Protein AF-A0A6N7W9N2-F1 (afdb_monomer_lite)

Sequence (145 aa):
MGAKKTETTAESTEGLVWDSRNTATDLNELFDTWDEAKEEAALAEAAVAVDVPCIIIEKRVVAGRFPDGTIIKAPLAFSVQDLDEVTATHDNEVDQLKALLIAMGDEDSAAALEKQNLASVVIFASKFFNLFQKMAQVALGKYIS

pLDDT: mean 80.75, std 18.12, range [35.38, 95.88]

Secondary structure (DSSP, 8-state):
-------------------TT-----HHHHHHT--HHHHHHHHHHHHHHH---EEEETTTEEEEE-TTS-EEEEES---HHHHHHHHHH-SSHHHHHHHHHHHTT-HHHHHHHHTS-HHHHHHHHHHHHHHHHHHHHHHTT----

Structure (mmCIF, N/CA/C/O backbone):
data_AF-A0A6N7W9N2-F1
#
_entry.id   AF-A0A6N7W9N2-F1
#
loop_
_atom_site.group_PDB
_atom_site.id
_atom_site.type_symbol
_atom_site.label_atom_id
_atom_site.label_alt_id
_atom_site.label_comp_id
_atom_site.label_asym_id
_atom_site.label_entity_id
_atom_site.label_seq_id
_atom_site.pdbx_PDB_ins_code
_atom_site.Cartn_x
_atom_site.Cartn_y
_atom_site.Cartn_z
_atom_site.occupancy
_atom_site.B_iso_or_equiv
_atom_site.auth_seq_id
_atom_site.auth_comp_id
_atom_site.auth_asym_id
_atom_site.auth_atom_id
_atom_site.pdbx_PDB_model_num
ATOM 1 N N . MET A 1 1 ? 40.150 -38.032 18.977 1.00 37.84 1 MET A N 1
ATOM 2 C CA . MET A 1 1 ? 38.870 -37.909 19.711 1.00 37.84 1 MET A CA 1
ATOM 3 C C . MET A 1 1 ? 38.871 -36.524 20.333 1.00 37.84 1 MET A C 1
ATOM 5 O O . MET A 1 1 ? 39.719 -36.274 21.165 1.00 37.84 1 MET A O 1
ATOM 9 N N . GLY A 1 2 ? 38.126 -35.524 19.886 1.00 38.22 2 GLY A N 1
ATOM 10 C CA . GLY A 1 2 ? 36.824 -35.546 19.238 1.00 38.22 2 GLY A CA 1
ATOM 11 C C . GLY A 1 2 ? 35.884 -34.727 20.117 1.00 38.22 2 GLY A C 1
ATOM 12 O O . GLY A 1 2 ? 35.287 -35.288 21.021 1.00 38.22 2 GLY A O 1
ATOM 13 N N . ALA A 1 3 ? 35.811 -33.418 19.876 1.00 37.97 3 ALA A N 1
ATOM 14 C CA . ALA A 1 3 ? 34.706 -32.559 20.298 1.00 37.97 3 ALA A CA 1
ATOM 15 C C . ALA A 1 3 ? 34.769 -31.253 19.489 1.00 37.97 3 ALA A C 1
ATOM 17 O O . ALA A 1 3 ? 35.354 -30.260 19.912 1.00 37.97 3 ALA A O 1
ATOM 18 N N . LYS A 1 4 ? 34.186 -31.286 18.282 1.00 36.47 4 LYS A N 1
ATOM 19 C CA . LYS A 1 4 ? 33.707 -30.083 17.592 1.00 36.47 4 LYS A CA 1
ATOM 20 C C . LYS A 1 4 ? 32.615 -29.484 18.477 1.00 36.47 4 LYS A C 1
ATOM 22 O O . LYS A 1 4 ? 31.584 -30.128 18.657 1.00 36.47 4 LYS A 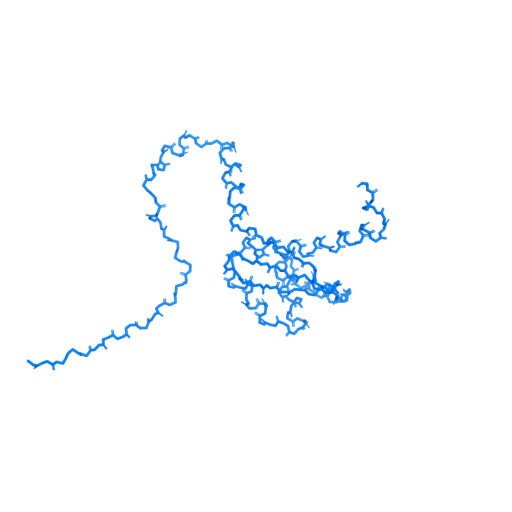O 1
ATOM 27 N N . LYS A 1 5 ? 32.829 -28.288 19.024 1.00 43.69 5 LYS A N 1
ATOM 28 C CA . LYS A 1 5 ? 31.730 -27.485 19.559 1.00 43.69 5 LYS A CA 1
ATOM 29 C C . LYS A 1 5 ? 31.248 -26.594 18.423 1.00 43.69 5 LYS A C 1
ATOM 31 O O . LYS A 1 5 ? 32.008 -25.817 17.861 1.00 43.69 5 LYS A O 1
ATOM 36 N N . THR A 1 6 ? 30.017 -26.857 18.032 1.00 38.25 6 THR A N 1
ATOM 37 C CA . THR A 1 6 ? 29.241 -26.217 16.980 1.00 38.25 6 THR A CA 1
ATOM 38 C C . THR A 1 6 ? 29.057 -24.735 17.286 1.00 38.25 6 THR A C 1
ATOM 40 O O . THR A 1 6 ? 28.413 -24.386 18.276 1.00 38.25 6 THR A O 1
ATOM 43 N N . GLU A 1 7 ? 29.614 -23.875 16.439 1.00 35.44 7 GLU A N 1
ATOM 44 C CA . GLU A 1 7 ? 29.177 -22.488 16.314 1.00 35.44 7 GLU A CA 1
ATOM 45 C C . GLU A 1 7 ? 27.886 -22.502 15.491 1.00 35.44 7 GLU A C 1
ATOM 47 O O . GLU A 1 7 ? 27.895 -22.674 14.274 1.00 35.44 7 GLU A O 1
ATOM 52 N N . THR A 1 8 ? 26.756 -22.424 16.189 1.00 35.69 8 THR A N 1
ATOM 53 C CA . THR A 1 8 ? 25.474 -22.058 15.594 1.00 35.69 8 THR A CA 1
ATOM 54 C C . THR A 1 8 ? 25.493 -20.544 15.445 1.00 35.69 8 THR A C 1
ATOM 56 O O . THR A 1 8 ? 25.177 -19.818 16.387 1.00 35.69 8 THR A O 1
ATOM 59 N N . THR A 1 9 ? 25.928 -20.061 14.285 1.00 35.38 9 THR A N 1
ATOM 60 C CA . THR A 1 9 ? 25.694 -18.675 13.883 1.00 35.38 9 THR A CA 1
ATOM 61 C C . THR A 1 9 ? 24.206 -18.552 13.586 1.00 35.38 9 THR A C 1
ATOM 63 O O . THR A 1 9 ? 23.705 -19.151 12.638 1.00 35.38 9 THR A O 1
ATOM 66 N N . ALA A 1 10 ? 23.500 -17.850 14.470 1.00 37.75 10 ALA A N 1
ATOM 67 C CA . ALA A 1 10 ? 22.111 -17.476 14.285 1.00 37.75 10 ALA A CA 1
ATOM 68 C C . ALA A 1 10 ? 21.956 -16.712 12.964 1.00 37.75 10 ALA A C 1
ATOM 70 O O . ALA A 1 10 ? 22.755 -15.819 12.676 1.00 37.75 10 ALA A O 1
ATOM 71 N N . GLU A 1 11 ? 20.942 -17.108 12.193 1.00 39.94 11 GLU A N 1
ATOM 72 C CA . GLU A 1 11 ? 20.452 -16.448 10.986 1.00 39.94 11 GLU A CA 1
ATOM 73 C C . GLU A 1 11 ? 20.464 -14.930 11.161 1.00 39.94 11 GLU A C 1
ATOM 75 O O . GLU A 1 11 ? 19.695 -14.340 11.921 1.00 39.94 11 GLU A O 1
ATOM 80 N N . SER A 1 12 ? 21.406 -14.309 10.461 1.00 41.31 12 SER A N 1
ATOM 81 C CA . SER A 1 12 ? 21.435 -12.885 10.199 1.00 41.31 12 SER A CA 1
ATOM 82 C C . SER A 1 12 ? 20.190 -12.518 9.408 1.00 41.31 12 SER A C 1
ATOM 84 O O . SER A 1 12 ? 19.991 -13.006 8.300 1.00 41.31 12 SER A O 1
ATOM 86 N N . THR A 1 13 ? 19.386 -11.645 10.003 1.00 42.41 13 THR A N 1
ATOM 87 C CA . THR A 1 13 ? 18.299 -10.883 9.401 1.00 42.41 13 THR A CA 1
ATOM 88 C C . THR A 1 13 ? 18.682 -10.457 7.983 1.00 42.41 13 THR A C 1
ATOM 90 O O . THR A 1 13 ? 19.522 -9.571 7.807 1.00 42.41 13 THR A O 1
ATOM 93 N N . GLU A 1 14 ? 18.095 -11.096 6.971 1.00 43.53 14 GLU A N 1
ATOM 94 C CA . GLU A 1 14 ? 18.211 -10.672 5.576 1.00 43.53 14 GLU A CA 1
ATOM 95 C C . GLU A 1 14 ? 17.413 -9.374 5.409 1.00 43.53 14 GLU A C 1
ATOM 97 O O . GLU A 1 14 ? 16.265 -9.347 4.974 1.00 43.53 14 GLU A O 1
ATOM 102 N N . GLY A 1 15 ? 18.026 -8.264 5.826 1.00 42.34 15 GLY A N 1
ATOM 103 C CA . GLY A 1 15 ? 17.695 -6.960 5.273 1.00 42.34 15 GLY A CA 1
ATOM 104 C C . GLY A 1 15 ? 17.928 -7.001 3.766 1.00 42.34 15 GLY A C 1
ATOM 105 O O . GLY A 1 15 ? 18.779 -7.752 3.305 1.00 42.34 15 GLY A O 1
ATOM 106 N N . LEU A 1 16 ? 17.155 -6.214 3.021 1.00 41.59 16 LEU A N 1
ATOM 107 C CA . LEU A 1 16 ? 17.189 -6.074 1.562 1.00 41.59 16 LEU A CA 1
ATOM 108 C C . LEU A 1 16 ? 18.637 -6.070 1.022 1.00 41.59 16 LEU A C 1
ATOM 110 O O . LEU A 1 16 ? 19.297 -5.032 0.967 1.00 41.59 16 LEU A O 1
ATOM 114 N N . VAL A 1 17 ? 19.158 -7.246 0.654 1.00 47.56 17 VAL A N 1
ATOM 115 C CA . VAL A 1 17 ? 20.463 -7.370 0.008 1.00 47.56 17 VAL A CA 1
ATOM 116 C C . VAL A 1 17 ? 20.220 -7.063 -1.455 1.00 47.56 17 VAL A C 1
ATOM 118 O O . VAL A 1 17 ? 19.702 -7.889 -2.203 1.00 47.56 17 VAL A O 1
ATOM 121 N N . TRP A 1 18 ? 20.580 -5.853 -1.871 1.00 49.31 18 TRP A N 1
ATOM 122 C CA . TRP A 1 18 ? 20.813 -5.598 -3.283 1.00 49.31 18 TRP A CA 1
ATOM 123 C C . TRP A 1 18 ? 21.995 -6.473 -3.721 1.00 49.31 18 TRP A C 1
ATOM 125 O O . TRP A 1 18 ? 23.152 -6.160 -3.432 1.00 49.31 18 TRP A O 1
ATOM 135 N N . ASP A 1 19 ? 21.715 -7.611 -4.358 1.00 55.19 19 ASP A N 1
ATOM 136 C CA . ASP A 1 19 ? 22.759 -8.418 -4.983 1.00 55.19 19 ASP A CA 1
ATOM 137 C C . ASP A 1 19 ? 23.140 -7.770 -6.319 1.00 55.19 19 ASP A C 1
ATOM 139 O O . ASP A 1 19 ? 22.436 -7.876 -7.321 1.00 55.19 19 ASP A O 1
ATOM 143 N N . SER A 1 20 ? 24.284 -7.082 -6.332 1.00 55.84 20 SER A N 1
ATOM 144 C CA . SER A 1 20 ? 24.875 -6.437 -7.518 1.00 55.84 20 SER A CA 1
ATOM 145 C C . SER A 1 20 ? 25.178 -7.398 -8.667 1.00 55.84 20 SER A C 1
ATOM 147 O O . SER A 1 20 ? 25.674 -6.961 -9.704 1.00 55.84 20 SER A O 1
ATOM 149 N N . ARG A 1 21 ? 25.075 -8.712 -8.439 1.00 53.06 21 ARG A N 1
ATOM 150 C CA . ARG A 1 21 ? 25.845 -9.723 -9.167 1.00 53.06 21 ARG A CA 1
ATOM 151 C C . ARG A 1 21 ? 24.977 -10.682 -9.964 1.00 53.06 21 ARG A C 1
ATOM 153 O O . ARG A 1 21 ? 25.506 -11.668 -10.474 1.00 53.06 21 ARG A O 1
ATOM 160 N N . ASN A 1 22 ? 23.699 -10.374 -10.172 1.00 50.88 22 ASN A N 1
ATOM 161 C CA . ASN A 1 22 ? 22.879 -11.133 -11.105 1.00 50.88 22 ASN A CA 1
ATOM 162 C C . ASN A 1 22 ? 22.707 -10.409 -12.449 1.00 50.88 22 ASN A C 1
ATOM 164 O O . ASN A 1 22 ? 21.793 -9.613 -12.642 1.00 50.88 22 ASN A O 1
ATOM 168 N N . THR A 1 23 ? 23.611 -10.685 -13.390 1.00 51.25 23 THR A N 1
ATOM 169 C CA . THR A 1 23 ? 23.340 -11.421 -14.644 1.00 51.25 23 THR A CA 1
ATOM 170 C C . THR A 1 23 ? 24.563 -11.320 -15.563 1.00 51.25 23 THR A C 1
ATOM 172 O O . THR A 1 23 ? 25.292 -10.333 -15.547 1.00 51.25 23 THR A O 1
ATOM 175 N N . ALA A 1 24 ? 24.813 -12.357 -16.366 1.00 54.91 24 ALA A N 1
ATOM 176 C CA . ALA A 1 24 ? 25.852 -12.402 -17.399 1.00 54.91 24 ALA A CA 1
ATOM 177 C C . ALA A 1 24 ? 25.502 -11.508 -18.612 1.00 54.91 24 ALA A C 1
ATOM 179 O O . ALA A 1 24 ? 25.537 -11.956 -19.756 1.00 54.91 24 ALA A O 1
ATOM 180 N N . THR A 1 25 ? 25.102 -10.269 -18.341 1.00 64.88 25 THR A N 1
ATOM 181 C CA . THR A 1 25 ? 24.608 -9.299 -19.314 1.00 64.88 25 THR A CA 1
ATOM 182 C C . THR A 1 25 ? 25.649 -8.198 -19.455 1.00 64.88 25 THR A C 1
ATOM 184 O O . THR A 1 25 ? 26.061 -7.615 -18.450 1.00 64.88 25 THR A O 1
ATOM 187 N N . ASP A 1 26 ? 26.102 -7.917 -20.678 1.00 77.94 26 ASP A N 1
ATOM 188 C CA . ASP A 1 26 ? 27.000 -6.786 -20.912 1.00 77.94 26 ASP A CA 1
ATOM 189 C C . ASP A 1 26 ? 26.218 -5.479 -20.744 1.00 77.94 26 ASP A C 1
ATOM 191 O O . ASP A 1 26 ? 25.442 -5.064 -21.605 1.00 77.94 26 ASP A O 1
ATOM 195 N N . LEU A 1 27 ? 26.400 -4.845 -19.587 1.00 79.50 27 LEU A N 1
ATOM 196 C CA . LEU A 1 27 ? 25.721 -3.600 -19.254 1.00 79.50 27 LEU A CA 1
ATOM 197 C C . LEU A 1 27 ? 26.113 -2.465 -20.208 1.00 79.50 27 LEU A C 1
ATOM 199 O O . LEU A 1 27 ? 25.289 -1.587 -20.438 1.00 79.50 27 LEU A O 1
ATOM 203 N N . ASN A 1 28 ? 27.322 -2.477 -20.788 1.00 82.00 28 ASN A N 1
ATOM 204 C CA . ASN A 1 28 ? 27.744 -1.415 -21.706 1.00 82.00 28 ASN A CA 1
ATOM 205 C C . ASN A 1 28 ? 26.933 -1.462 -23.005 1.00 82.00 28 ASN A C 1
ATOM 207 O O . ASN A 1 28 ? 26.428 -0.433 -23.440 1.00 82.00 28 ASN A O 1
ATOM 211 N N . GLU A 1 29 ? 26.718 -2.655 -23.569 1.00 81.12 29 GLU A N 1
ATOM 212 C CA . GLU A 1 29 ? 25.878 -2.828 -24.762 1.00 81.12 29 GLU A CA 1
ATOM 213 C C . GLU A 1 29 ? 24.409 -2.445 -24.491 1.00 81.12 29 GLU A C 1
ATOM 215 O O . GLU A 1 29 ? 23.731 -1.867 -25.346 1.00 81.12 29 GLU A O 1
ATOM 220 N N . LEU A 1 30 ? 23.908 -2.713 -23.279 1.00 81.44 30 LEU A N 1
ATOM 221 C CA . LEU A 1 30 ? 22.575 -2.265 -22.876 1.00 81.44 30 LEU A CA 1
ATOM 222 C C . LEU A 1 30 ? 22.475 -0.740 -22.780 1.00 81.44 30 LEU A C 1
ATOM 224 O O . LEU A 1 30 ? 21.496 -0.195 -23.279 1.00 81.44 30 LEU A O 1
ATOM 228 N N . PHE A 1 31 ? 23.464 -0.056 -22.195 1.00 85.88 31 PHE A N 1
ATOM 229 C CA . PHE A 1 31 ? 23.488 1.412 -22.142 1.00 85.88 31 PHE A CA 1
ATOM 230 C C . PHE A 1 31 ? 23.609 2.038 -23.537 1.00 85.88 31 PHE A C 1
ATOM 232 O O . PHE A 1 31 ? 22.902 3.001 -23.827 1.00 85.88 31 PHE A O 1
ATOM 239 N N . ASP A 1 32 ? 24.444 1.474 -24.415 1.00 89.00 32 ASP A N 1
ATOM 240 C CA . ASP A 1 32 ? 24.658 1.982 -25.778 1.00 89.00 32 ASP A CA 1
ATOM 241 C C . ASP A 1 32 ? 23.423 1.821 -26.677 1.00 89.00 32 ASP A C 1
ATOM 243 O O . ASP A 1 32 ? 23.247 2.563 -27.646 1.00 89.00 32 ASP A O 1
ATOM 247 N N . THR A 1 33 ? 22.559 0.850 -26.369 1.00 88.50 33 THR A N 1
ATOM 248 C CA . THR A 1 33 ? 21.328 0.592 -27.123 1.00 88.50 33 THR A CA 1
ATOM 249 C C . THR A 1 33 ? 20.058 1.020 -26.383 1.00 88.50 33 THR A C 1
ATOM 251 O O . THR A 1 33 ? 18.968 0.764 -26.898 1.00 88.50 33 THR A O 1
ATOM 254 N N . TRP A 1 34 ? 20.161 1.636 -25.200 1.00 90.88 34 TRP A N 1
ATOM 255 C CA . TRP A 1 34 ? 19.007 2.078 -24.411 1.00 90.88 34 TRP A CA 1
ATOM 256 C C . TRP A 1 34 ? 18.278 3.229 -25.107 1.00 90.88 34 TRP A C 1
ATOM 258 O O . TRP A 1 34 ? 18.890 4.213 -25.519 1.00 90.88 34 TRP A O 1
ATOM 268 N N . ASP A 1 35 ? 16.961 3.108 -25.227 1.00 90.81 35 ASP A N 1
ATOM 269 C CA . ASP A 1 35 ? 16.087 4.126 -25.798 1.00 90.81 35 ASP A CA 1
ATOM 270 C C . ASP A 1 35 ? 14.772 4.208 -25.010 1.00 90.81 35 ASP A C 1
ATOM 272 O O . ASP A 1 35 ? 14.494 3.387 -24.134 1.00 90.81 35 ASP A O 1
ATOM 276 N N . GLU A 1 36 ? 13.964 5.220 -25.325 1.00 91.12 36 GLU A N 1
ATOM 277 C CA . GLU A 1 36 ? 12.688 5.487 -24.651 1.00 91.12 36 GLU A CA 1
ATOM 278 C C . GLU A 1 36 ? 11.718 4.296 -24.748 1.00 91.12 36 GLU A C 1
ATOM 280 O O . GLU A 1 36 ? 11.043 3.967 -23.778 1.00 91.12 36 GLU A O 1
ATOM 285 N N . ALA A 1 37 ? 11.704 3.573 -25.873 1.00 89.81 37 ALA A N 1
ATOM 286 C CA . ALA A 1 37 ? 10.826 2.418 -26.053 1.00 89.81 37 ALA A CA 1
ATOM 287 C C . ALA A 1 37 ? 11.225 1.232 -25.156 1.00 89.81 37 ALA A C 1
ATOM 289 O O . ALA A 1 37 ? 10.362 0.538 -24.613 1.00 89.81 37 ALA A O 1
ATOM 290 N N . LYS A 1 38 ? 12.530 0.991 -24.983 1.00 88.62 38 LYS A N 1
ATOM 291 C CA . LYS A 1 38 ? 13.048 -0.026 -24.055 1.00 88.62 38 LYS A CA 1
ATOM 292 C C . LYS A 1 38 ? 12.820 0.365 -22.602 1.00 88.62 38 LYS A C 1
ATOM 294 O O . LYS A 1 38 ? 12.503 -0.508 -21.796 1.00 88.62 38 LYS A O 1
ATOM 299 N N . GLU A 1 39 ? 12.939 1.649 -22.281 1.00 87.69 39 GLU A N 1
ATOM 300 C CA . GLU A 1 39 ? 12.624 2.165 -20.951 1.00 87.69 39 GLU A CA 1
ATOM 301 C C . GLU A 1 39 ? 11.151 1.951 -20.599 1.00 87.69 39 GLU A C 1
ATOM 303 O O . GLU A 1 39 ? 10.849 1.368 -19.558 1.00 87.69 39 GLU A O 1
ATOM 308 N N . GLU A 1 40 ? 10.233 2.327 -21.490 1.00 90.12 40 GLU A N 1
ATOM 309 C CA . GLU A 1 40 ? 8.797 2.100 -21.303 1.00 90.12 40 GLU A CA 1
ATOM 310 C C . GLU A 1 40 ? 8.460 0.611 -21.142 1.00 90.12 40 GLU A C 1
ATOM 312 O O . GLU A 1 40 ? 7.681 0.242 -20.259 1.00 90.12 40 GLU A O 1
ATOM 317 N N . ALA A 1 41 ? 9.068 -0.262 -21.953 1.00 86.06 41 ALA A N 1
ATOM 318 C CA . ALA A 1 41 ? 8.871 -1.707 -21.851 1.00 86.06 41 ALA A CA 1
ATOM 319 C C . ALA A 1 41 ? 9.377 -2.264 -20.510 1.00 86.06 41 ALA A C 1
ATOM 321 O O . ALA A 1 41 ? 8.659 -3.007 -19.839 1.00 86.06 41 ALA A O 1
ATOM 322 N N . ALA A 1 42 ? 10.576 -1.860 -20.080 1.00 86.56 42 ALA A N 1
ATOM 323 C CA . ALA A 1 42 ? 11.141 -2.269 -18.798 1.00 86.56 42 ALA A CA 1
ATOM 324 C C . ALA A 1 42 ? 10.305 -1.759 -17.612 1.00 86.56 42 ALA A C 1
ATOM 326 O O . ALA A 1 42 ? 10.097 -2.492 -16.645 1.00 86.56 42 ALA A O 1
ATOM 327 N N . LEU A 1 43 ? 9.773 -0.535 -17.693 1.00 86.50 43 LEU A N 1
ATOM 328 C CA . LEU A 1 43 ? 8.851 0.012 -16.695 1.00 86.50 43 LEU A CA 1
ATOM 329 C C . LEU A 1 43 ? 7.538 -0.775 -16.642 1.00 86.50 43 LEU A C 1
ATOM 331 O O . LEU A 1 43 ? 7.045 -1.051 -15.549 1.00 86.50 43 LEU A O 1
ATOM 335 N N . ALA A 1 44 ? 6.983 -1.168 -17.790 1.00 85.94 44 ALA A N 1
ATOM 336 C CA . ALA A 1 44 ? 5.775 -1.988 -17.842 1.00 85.94 44 ALA A CA 1
ATOM 337 C C . ALA A 1 44 ? 5.999 -3.373 -17.211 1.00 85.94 44 ALA A C 1
ATOM 339 O O . ALA A 1 44 ? 5.169 -3.832 -16.424 1.00 85.94 44 ALA A O 1
ATOM 340 N N . GLU A 1 45 ? 7.131 -4.019 -17.495 1.00 84.75 45 GLU A N 1
ATOM 341 C CA . GLU A 1 45 ? 7.502 -5.294 -16.870 1.00 84.75 45 GLU A CA 1
ATOM 342 C C . GLU A 1 45 ? 7.722 -5.148 -15.358 1.00 84.75 45 GLU A C 1
ATOM 344 O O . GLU A 1 45 ? 7.187 -5.933 -14.568 1.00 84.75 45 GLU A O 1
ATOM 349 N N . ALA A 1 46 ? 8.443 -4.106 -14.936 1.00 82.75 46 ALA A N 1
ATOM 350 C CA . ALA A 1 46 ? 8.655 -3.805 -13.526 1.00 82.75 46 ALA A CA 1
ATOM 351 C C . ALA A 1 46 ? 7.329 -3.530 -12.798 1.00 82.75 46 ALA A C 1
ATOM 353 O O . ALA A 1 46 ? 7.138 -4.010 -11.682 1.00 82.75 46 ALA A O 1
ATOM 354 N N . ALA A 1 47 ? 6.388 -2.826 -13.437 1.00 83.88 47 ALA A N 1
ATOM 355 C CA . ALA A 1 47 ? 5.066 -2.543 -12.884 1.00 83.88 47 ALA A CA 1
ATOM 356 C C . ALA A 1 47 ? 4.257 -3.822 -12.623 1.00 83.88 47 ALA A C 1
ATOM 358 O O . ALA A 1 47 ? 3.596 -3.924 -11.591 1.00 83.88 47 ALA A O 1
ATOM 359 N N . VAL A 1 48 ? 4.342 -4.823 -13.508 1.00 84.38 48 VAL A N 1
ATOM 360 C CA . VAL A 1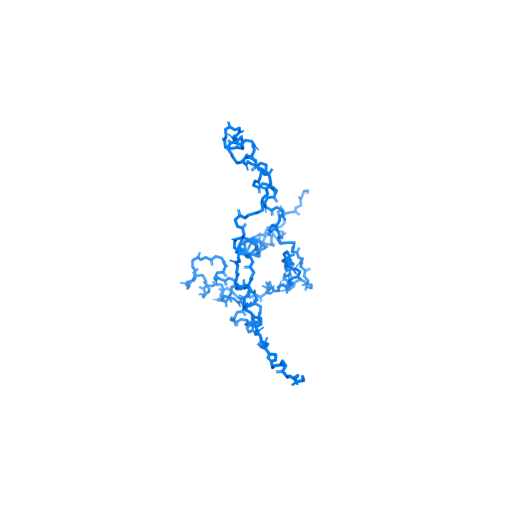 48 ? 3.697 -6.132 -13.299 1.00 84.38 48 VAL A CA 1
ATOM 361 C C . VAL A 1 48 ? 4.271 -6.840 -12.070 1.00 84.38 48 VAL A C 1
ATOM 363 O O . VAL A 1 48 ? 3.517 -7.442 -11.307 1.00 84.38 48 VAL A O 1
ATOM 366 N N . ALA A 1 49 ? 5.584 -6.745 -11.846 1.00 82.81 49 ALA A N 1
ATOM 367 C CA . ALA A 1 49 ? 6.248 -7.393 -10.714 1.00 82.81 49 ALA A CA 1
ATOM 368 C C . ALA A 1 49 ? 5.853 -6.800 -9.350 1.00 82.81 49 ALA A C 1
ATOM 370 O O . ALA A 1 49 ? 5.931 -7.494 -8.335 1.00 82.81 49 ALA A O 1
ATOM 371 N N . VAL A 1 50 ? 5.423 -5.536 -9.318 1.00 88.62 50 VAL A N 1
ATOM 372 C CA . VAL A 1 50 ? 5.024 -4.837 -8.085 1.00 88.62 50 VAL A CA 1
ATOM 373 C C . VAL A 1 50 ? 3.512 -4.660 -7.943 1.00 88.62 50 VAL A C 1
ATOM 375 O O . VAL A 1 50 ? 3.069 -4.100 -6.936 1.00 88.62 50 VAL A O 1
ATOM 378 N N . ASP A 1 51 ? 2.714 -5.126 -8.908 1.00 91.94 51 ASP A N 1
ATOM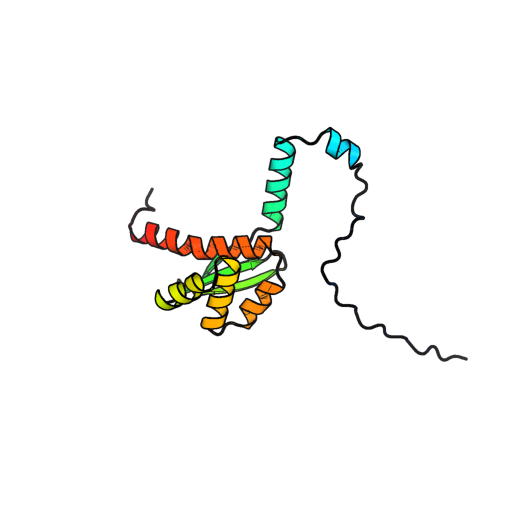 379 C CA . ASP A 1 51 ? 1.265 -4.942 -8.886 1.00 91.94 51 ASP A CA 1
ATOM 380 C C . ASP A 1 51 ? 0.604 -5.652 -7.694 1.00 91.94 51 ASP A C 1
ATOM 382 O O . ASP A 1 51 ? 0.977 -6.753 -7.286 1.00 91.94 51 ASP A O 1
ATOM 386 N N . VAL A 1 52 ? -0.435 -5.015 -7.156 1.00 94.06 52 VAL A N 1
ATOM 387 C CA . VAL A 1 52 ? -1.227 -5.534 -6.037 1.00 94.06 52 VAL A CA 1
ATOM 388 C C . VAL A 1 52 ? -2.666 -5.745 -6.505 1.00 94.06 52 VAL A C 1
ATOM 390 O O . VAL A 1 52 ? -3.435 -4.777 -6.566 1.00 94.06 52 VAL A O 1
ATOM 393 N N . PRO A 1 53 ? -3.074 -6.970 -6.885 1.00 93.69 53 PRO A N 1
ATOM 394 C CA . PRO A 1 53 ? -4.467 -7.257 -7.203 1.00 93.69 53 PRO A CA 1
ATOM 395 C C . PRO A 1 53 ? -5.358 -7.052 -5.971 1.00 93.69 53 PRO A C 1
ATOM 397 O O . PRO A 1 53 ? -5.084 -7.585 -4.894 1.00 93.69 53 PRO A O 1
ATOM 400 N N . CYS A 1 54 ? -6.450 -6.303 -6.157 1.00 93.75 54 CYS A N 1
ATOM 401 C CA . CYS A 1 54 ? -7.397 -5.960 -5.097 1.00 93.75 54 CYS A CA 1
ATOM 402 C C . CYS A 1 54 ? -8.779 -6.567 -5.350 1.00 93.75 54 CYS A C 1
ATOM 404 O O . CYS A 1 54 ? -9.273 -6.562 -6.479 1.00 93.75 54 CYS A O 1
ATOM 406 N N . ILE A 1 55 ? -9.437 -7.012 -4.281 1.00 93.50 55 ILE A N 1
ATOM 407 C CA . ILE A 1 55 ? -10.832 -7.469 -4.288 1.00 93.50 55 ILE A CA 1
ATOM 408 C C . ILE A 1 55 ? -11.651 -6.721 -3.236 1.00 93.50 55 ILE A C 1
ATOM 410 O O . ILE A 1 55 ? -11.115 -6.303 -2.213 1.00 93.50 55 ILE A O 1
ATOM 414 N N . ILE A 1 56 ? -12.957 -6.581 -3.472 1.00 91.19 56 ILE A N 1
ATOM 415 C CA . ILE A 1 56 ? -13.904 -6.024 -2.498 1.00 91.19 56 ILE A CA 1
ATOM 416 C C . ILE A 1 56 ? -14.694 -7.174 -1.874 1.00 91.19 56 ILE A C 1
ATOM 418 O O . ILE A 1 56 ? -15.345 -7.945 -2.578 1.00 91.19 56 ILE A O 1
ATOM 422 N N . ILE A 1 57 ? -14.657 -7.269 -0.548 1.00 91.19 57 ILE A N 1
ATOM 423 C CA . ILE A 1 57 ? -15.287 -8.322 0.248 1.00 91.19 57 ILE A CA 1
ATOM 424 C C . ILE A 1 57 ? -16.462 -7.718 1.021 1.00 91.19 57 ILE A C 1
ATOM 426 O O . ILE A 1 57 ? -16.335 -6.672 1.662 1.00 91.19 57 ILE A O 1
ATOM 430 N N . GLU A 1 58 ? -17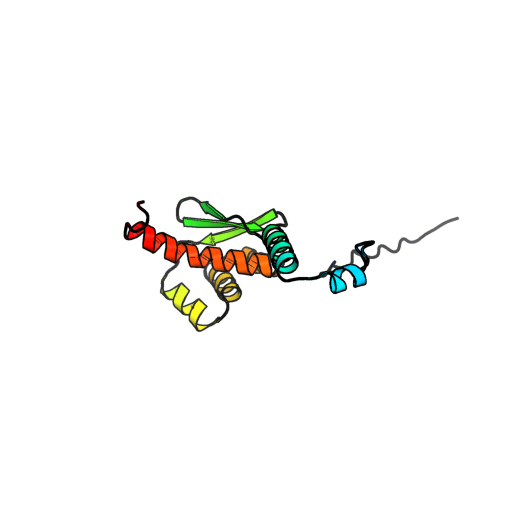.626 -8.368 0.926 1.00 86.31 58 GLU A N 1
ATOM 431 C CA . GLU A 1 58 ? -18.844 -8.046 1.693 1.00 86.31 58 GLU A CA 1
ATOM 432 C C . GLU A 1 58 ? -19.276 -6.567 1.651 1.00 86.31 58 GLU A C 1
ATOM 434 O O . GLU A 1 58 ? -19.975 -6.088 2.541 1.00 86.31 58 GLU A O 1
ATOM 439 N N . LYS A 1 59 ? -18.886 -5.832 0.598 1.00 84.00 59 LYS A N 1
ATOM 440 C CA . LYS A 1 59 ? -19.132 -4.384 0.430 1.00 84.00 59 LYS A CA 1
ATOM 441 C C . LYS A 1 59 ? -18.520 -3.507 1.536 1.00 84.00 59 LYS A C 1
ATOM 443 O O . LYS A 1 59 ? -18.912 -2.353 1.674 1.00 84.00 59 LYS A O 1
ATOM 448 N N . ARG A 1 60 ? -17.606 -4.049 2.343 1.00 85.56 60 ARG A N 1
ATOM 449 C CA . ARG A 1 60 ? -17.087 -3.390 3.554 1.00 85.56 60 ARG A CA 1
ATOM 450 C C . ARG A 1 60 ? -15.574 -3.328 3.616 1.00 85.56 60 ARG A C 1
ATOM 452 O O . ARG A 1 60 ? -15.052 -2.494 4.343 1.00 85.56 60 ARG A O 1
ATOM 459 N N . VAL A 1 61 ? -14.878 -4.197 2.892 1.00 89.56 61 VAL A N 1
ATOM 460 C CA . VAL A 1 61 ? -13.426 -4.345 2.997 1.00 89.56 61 VAL A CA 1
ATOM 461 C C . VAL A 1 61 ? -12.833 -4.446 1.603 1.00 89.56 61 VAL A C 1
ATOM 463 O O . VAL A 1 61 ? -13.369 -5.164 0.759 1.00 89.56 61 VAL A O 1
ATOM 466 N N . VAL A 1 62 ? -11.718 -3.762 1.366 1.00 92.50 62 VAL A N 1
ATOM 467 C CA . VAL A 1 62 ? -10.816 -4.101 0.266 1.00 92.50 62 VAL A CA 1
ATOM 468 C C . VAL A 1 62 ? -9.723 -5.023 0.798 1.00 92.50 62 VAL A C 1
ATOM 470 O O . VAL A 1 62 ? -9.228 -4.823 1.903 1.00 92.50 62 VAL A O 1
ATOM 473 N N . ALA A 1 63 ? -9.342 -6.033 0.027 1.00 94.62 63 ALA A N 1
ATOM 474 C CA . ALA A 1 63 ? -8.163 -6.843 0.301 1.00 94.62 63 ALA A CA 1
ATOM 475 C C . ALA A 1 63 ? -7.204 -6.759 -0.886 1.00 94.62 63 ALA A C 1
ATOM 477 O O . ALA A 1 63 ? -7.626 -6.999 -2.018 1.00 94.62 63 ALA A O 1
ATOM 478 N N . GLY A 1 64 ? -5.943 -6.421 -0.626 1.00 95.81 64 GLY A N 1
ATOM 479 C CA . GLY A 1 64 ? -4.853 -6.440 -1.599 1.00 95.81 64 GLY A CA 1
ATOM 480 C C . GLY A 1 64 ? -3.929 -7.623 -1.341 1.00 95.81 64 GLY A C 1
ATOM 481 O O . GLY A 1 64 ? -3.559 -7.868 -0.193 1.00 95.81 64 GLY A O 1
ATOM 482 N N . ARG A 1 65 ? -3.569 -8.365 -2.393 1.00 95.88 65 ARG A N 1
ATOM 483 C CA . ARG A 1 65 ? -2.562 -9.433 -2.311 1.00 95.88 65 ARG A CA 1
ATOM 484 C C . ARG A 1 65 ? -1.232 -8.925 -2.855 1.00 95.88 65 ARG A C 1
ATOM 486 O O . ARG A 1 65 ? -1.138 -8.650 -4.046 1.00 95.88 65 ARG A O 1
ATOM 493 N N . PHE A 1 66 ? -0.234 -8.830 -1.989 1.00 94.38 66 PHE A N 1
ATOM 494 C CA . PHE A 1 66 ? 1.116 -8.387 -2.317 1.00 94.38 66 PHE A CA 1
ATOM 495 C C . PHE A 1 66 ? 1.903 -9.477 -3.068 1.00 94.38 66 PHE A C 1
ATOM 497 O O . PHE A 1 66 ? 1.510 -10.651 -3.026 1.00 94.38 66 PHE A O 1
ATOM 504 N N . PRO A 1 67 ? 2.999 -9.121 -3.771 1.00 90.94 67 PRO A N 1
ATOM 505 C CA . PRO A 1 67 ? 3.796 -10.079 -4.544 1.00 90.94 67 PRO A CA 1
ATOM 506 C C . PRO A 1 67 ? 4.383 -11.235 -3.719 1.00 90.94 67 PRO A C 1
ATOM 508 O O . PRO A 1 67 ? 4.541 -12.338 -4.235 1.00 90.94 67 PRO A O 1
ATOM 511 N N . ASP A 1 68 ? 4.654 -11.008 -2.432 1.00 89.56 68 ASP A N 1
ATOM 512 C CA . ASP A 1 68 ? 5.126 -12.023 -1.479 1.00 89.56 68 ASP A CA 1
ATOM 513 C C . ASP A 1 68 ? 4.011 -12.981 -0.999 1.00 89.56 68 ASP A C 1
ATOM 515 O O . ASP A 1 68 ? 4.270 -13.940 -0.274 1.00 89.56 68 ASP A O 1
ATOM 519 N N . GLY A 1 69 ? 2.762 -12.737 -1.411 1.00 90.75 69 GLY A N 1
ATOM 520 C CA . GLY A 1 69 ? 1.578 -13.486 -1.003 1.00 90.75 69 GLY A CA 1
ATOM 521 C C . GLY A 1 69 ? 0.876 -12.935 0.239 1.00 90.75 69 GLY A C 1
ATOM 522 O O . GLY A 1 69 ? -0.205 -13.429 0.575 1.00 90.75 69 GLY A O 1
ATOM 523 N N . THR A 1 70 ? 1.422 -11.905 0.890 1.00 93.56 70 THR A N 1
ATOM 524 C CA . THR A 1 70 ? 0.791 -11.247 2.037 1.00 93.56 70 THR A CA 1
ATOM 525 C C . THR A 1 70 ? -0.525 -10.605 1.606 1.00 93.56 70 THR A C 1
ATOM 527 O O . THR A 1 70 ? -0.612 -9.932 0.578 1.00 93.56 70 THR A O 1
ATOM 530 N N . ILE A 1 71 ? -1.585 -10.825 2.385 1.00 94.69 71 ILE A N 1
ATOM 531 C CA . ILE A 1 71 ? -2.898 -10.226 2.135 1.00 94.69 71 ILE A CA 1
ATOM 532 C C . ILE A 1 71 ? -3.161 -9.184 3.207 1.00 94.69 71 ILE A C 1
ATOM 534 O O . ILE A 1 71 ? -3.257 -9.524 4.384 1.00 94.69 71 ILE A O 1
ATOM 538 N N . ILE A 1 72 ? -3.341 -7.938 2.780 1.00 93.81 72 ILE A N 1
ATOM 539 C CA . ILE A 1 72 ? -3.648 -6.815 3.665 1.00 93.81 72 ILE A CA 1
ATOM 540 C C . ILE A 1 72 ? -5.061 -6.337 3.373 1.00 93.81 72 ILE A C 1
ATOM 542 O O . ILE A 1 72 ? -5.481 -6.245 2.215 1.00 93.81 72 ILE A O 1
ATOM 546 N N . LYS A 1 73 ? -5.817 -6.077 4.438 1.00 93.81 73 LYS A N 1
ATOM 547 C CA . LYS A 1 73 ? -7.209 -5.639 4.368 1.00 93.81 73 LYS A CA 1
ATOM 548 C C . LYS A 1 73 ? -7.302 -4.190 4.813 1.00 93.81 73 LYS A C 1
ATOM 550 O O . LYS A 1 73 ? -6.630 -3.797 5.753 1.00 93.81 73 LYS A O 1
ATOM 555 N N . ALA A 1 74 ? -8.155 -3.419 4.151 1.00 92.06 74 ALA A N 1
ATOM 556 C CA . ALA A 1 74 ? -8.481 -2.062 4.564 1.00 92.06 74 ALA A CA 1
ATOM 557 C C . ALA A 1 74 ? -10.003 -1.847 4.541 1.00 92.06 74 ALA A C 1
ATOM 559 O O . ALA A 1 74 ? -10.690 -2.345 3.636 1.00 92.06 74 ALA A O 1
ATOM 560 N N . PRO A 1 75 ? -10.564 -1.141 5.536 1.00 90.50 75 PRO A N 1
ATOM 561 C CA . PRO A 1 75 ? -11.998 -0.906 5.617 1.00 90.50 75 PRO A CA 1
ATOM 562 C C . PRO A 1 75 ? -12.453 0.110 4.563 1.00 90.50 75 PRO A C 1
ATOM 564 O O . PRO A 1 75 ? -11.839 1.152 4.367 1.00 90.50 75 PRO A O 1
ATOM 567 N N . LEU A 1 76 ? -13.579 -0.171 3.907 1.00 87.94 76 LEU A N 1
ATOM 568 C CA . LEU A 1 76 ? -14.289 0.777 3.036 1.00 87.94 76 LEU A CA 1
ATOM 569 C C . LEU A 1 76 ? -15.289 1.648 3.807 1.00 87.94 76 LEU A C 1
ATOM 571 O O . LEU A 1 76 ? -15.857 2.578 3.244 1.00 87.94 76 LEU A O 1
ATOM 575 N N . ALA A 1 77 ? -15.546 1.322 5.073 1.00 83.62 77 ALA A N 1
ATOM 576 C CA . ALA A 1 77 ? -16.444 2.064 5.941 1.00 83.62 77 ALA A CA 1
ATOM 577 C C . ALA A 1 77 ? -15.634 2.724 7.062 1.00 83.62 77 ALA A C 1
ATOM 579 O O . ALA A 1 77 ? -15.367 2.093 8.081 1.00 83.62 77 ALA A O 1
ATOM 580 N N . PHE A 1 78 ? -15.259 3.983 6.850 1.00 83.56 78 PHE A N 1
ATOM 581 C CA . PHE A 1 78 ? -14.702 4.882 7.860 1.00 83.56 78 PHE A CA 1
ATOM 582 C C . PHE A 1 78 ? -15.348 6.265 7.713 1.00 83.56 78 PHE A C 1
ATOM 584 O O . PHE A 1 78 ? -15.991 6.557 6.698 1.00 83.56 78 PHE A O 1
ATOM 591 N N . SER A 1 79 ? -15.278 7.080 8.759 1.00 86.19 79 SER A N 1
ATOM 592 C CA . SER A 1 79 ? -15.949 8.376 8.798 1.00 86.19 79 SER A CA 1
ATOM 593 C C . SER A 1 79 ? -15.137 9.462 8.086 1.00 86.19 79 SER A C 1
ATOM 595 O O . SER A 1 79 ? -13.932 9.342 7.890 1.00 86.19 79 SER A O 1
ATOM 597 N N . VAL A 1 80 ? -15.798 10.564 7.714 1.00 86.38 80 VAL A N 1
ATOM 598 C CA . VAL A 1 80 ? -15.097 11.754 7.192 1.00 86.38 80 VAL A CA 1
ATOM 599 C C . VAL A 1 80 ? -14.137 12.321 8.241 1.00 86.38 80 VAL A C 1
ATOM 601 O O . VAL A 1 80 ? -13.075 12.803 7.883 1.00 86.38 80 VAL A O 1
ATOM 604 N N . GLN A 1 81 ? -14.468 12.192 9.529 1.00 88.12 81 GLN A N 1
ATOM 605 C CA . GLN A 1 81 ? -13.577 12.597 10.611 1.00 88.12 81 GLN A CA 1
ATOM 606 C C . GLN A 1 81 ? -12.269 11.795 10.595 1.00 88.12 81 GLN A C 1
ATOM 608 O O . GLN A 1 81 ? -11.203 12.394 10.695 1.00 88.12 81 GLN A O 1
ATOM 613 N N . ASP A 1 82 ? -12.348 10.474 10.408 1.00 87.38 82 ASP A N 1
ATOM 614 C CA . ASP A 1 82 ? -11.154 9.624 10.317 1.00 87.38 82 ASP A CA 1
ATOM 615 C C . ASP A 1 82 ? -10.301 10.017 9.101 1.00 87.38 82 ASP A C 1
ATOM 617 O O . ASP A 1 82 ? -9.077 10.046 9.187 1.00 87.38 82 ASP A O 1
ATOM 621 N N . LEU A 1 83 ? -10.944 10.370 7.976 1.00 85.44 83 LEU A N 1
ATOM 622 C CA . LEU A 1 83 ? -10.258 10.866 6.779 1.00 85.44 83 LEU A CA 1
ATOM 623 C C . LEU A 1 83 ? -9.538 12.196 7.034 1.00 85.44 83 LEU A C 1
ATOM 625 O O . LEU A 1 83 ? -8.385 12.371 6.637 1.00 85.44 83 LEU A O 1
ATOM 629 N N . ASP A 1 84 ? -10.226 13.143 7.665 1.00 87.38 84 ASP A N 1
ATOM 630 C CA . ASP A 1 84 ? -9.686 14.469 7.956 1.00 87.38 84 ASP A CA 1
ATOM 631 C C . ASP A 1 84 ? -8.488 14.362 8.911 1.00 87.38 84 ASP A C 1
ATOM 633 O O . ASP A 1 84 ? -7.485 15.044 8.722 1.00 87.38 84 ASP A O 1
ATOM 637 N N . GLU A 1 85 ? -8.542 13.460 9.893 1.00 88.12 85 GLU A N 1
ATOM 638 C CA . GLU A 1 85 ? -7.445 13.226 10.835 1.00 88.12 85 GLU A CA 1
ATOM 639 C C . GLU A 1 85 ? -6.191 12.667 10.145 1.00 88.12 85 GLU A C 1
ATOM 641 O O . GLU A 1 85 ? -5.086 13.191 10.342 1.00 88.12 85 GLU A O 1
ATOM 646 N N . VAL A 1 86 ? -6.347 11.653 9.283 1.00 86.88 86 VAL A N 1
ATOM 647 C CA . VAL A 1 86 ? -5.199 11.071 8.566 1.00 86.88 86 VAL A CA 1
ATOM 648 C C . VAL A 1 86 ? -4.627 12.023 7.517 1.00 86.88 86 VAL A C 1
ATOM 650 O O . VAL A 1 86 ? -3.409 12.093 7.368 1.00 86.88 86 VAL A O 1
ATOM 653 N N . THR A 1 87 ? -5.469 12.796 6.825 1.00 84.75 87 THR A N 1
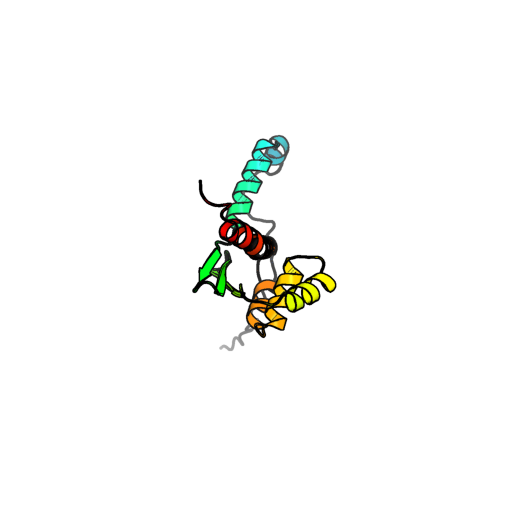ATOM 654 C CA . THR A 1 87 ? -5.018 13.744 5.788 1.00 84.75 87 THR A CA 1
ATOM 655 C C . THR A 1 87 ? -4.438 15.035 6.360 1.00 84.75 87 THR A C 1
ATOM 657 O O . THR A 1 87 ? -3.566 15.632 5.736 1.00 84.75 87 THR A O 1
ATOM 660 N N . ALA A 1 88 ? -4.858 15.458 7.557 1.00 86.19 88 ALA A N 1
ATOM 661 C CA . ALA A 1 88 ? -4.261 16.602 8.245 1.00 86.19 88 ALA A CA 1
ATOM 662 C C . ALA A 1 88 ? -2.856 16.302 8.790 1.00 86.19 88 ALA A C 1
ATOM 664 O O . ALA A 1 88 ? -2.055 17.221 8.963 1.00 86.19 88 ALA A O 1
ATOM 665 N N . THR A 1 89 ? -2.570 15.031 9.082 1.00 81.81 89 THR A N 1
ATOM 666 C CA . THR A 1 89 ? -1.332 14.607 9.753 1.00 81.81 89 THR A CA 1
ATOM 667 C C . THR A 1 89 ? -0.297 14.034 8.780 1.00 81.81 89 THR A C 1
ATOM 669 O O . THR A 1 89 ? 0.898 14.037 9.081 1.00 81.81 89 THR A O 1
ATOM 672 N N . HIS A 1 90 ? -0.728 13.560 7.607 1.00 86.12 90 HIS A N 1
ATOM 673 C CA . HIS A 1 90 ? 0.130 12.865 6.650 1.00 86.12 90 HIS A CA 1
ATOM 674 C C . HIS A 1 90 ? -0.119 13.327 5.210 1.00 86.12 90 HIS A C 1
ATOM 676 O O . HIS A 1 90 ? -1.246 13.279 4.723 1.00 86.12 90 HIS A O 1
ATOM 682 N N . ASP A 1 91 ? 0.951 13.689 4.496 1.00 82.75 91 ASP A N 1
ATOM 683 C CA . ASP A 1 91 ? 0.882 14.128 3.091 1.00 82.75 91 ASP A CA 1
ATOM 684 C C . ASP A 1 91 ? 0.906 12.966 2.078 1.00 82.75 91 ASP A C 1
ATOM 686 O O . ASP A 1 91 ? 0.470 13.113 0.938 1.00 82.75 91 ASP A O 1
ATOM 690 N N . ASN A 1 92 ? 1.432 11.803 2.474 1.00 89.75 92 ASN A N 1
ATOM 691 C CA . ASN A 1 92 ? 1.608 10.632 1.612 1.00 89.75 92 ASN A CA 1
ATOM 692 C C . ASN A 1 92 ? 0.486 9.605 1.831 1.00 89.75 92 ASN A C 1
ATOM 694 O O . ASN A 1 92 ? 0.225 9.212 2.968 1.00 89.75 92 ASN A O 1
ATOM 698 N N . GLU A 1 93 ? -0.098 9.089 0.743 1.00 90.44 93 GLU A N 1
ATOM 699 C CA . GLU A 1 93 ? -1.123 8.033 0.751 1.00 90.44 93 GLU A CA 1
ATOM 700 C C . GLU A 1 93 ? -0.704 6.787 1.554 1.00 90.44 93 GLU A C 1
ATOM 702 O O . GLU A 1 93 ? -1.531 6.163 2.216 1.00 90.44 93 GLU A O 1
ATOM 707 N N . VAL A 1 94 ? 0.580 6.419 1.539 1.00 93.06 94 VAL A N 1
ATOM 708 C CA . VAL A 1 94 ? 1.087 5.274 2.314 1.00 93.06 94 VAL A CA 1
ATOM 709 C C . VAL A 1 94 ? 0.974 5.520 3.817 1.00 93.06 94 VAL A C 1
ATOM 711 O O . VAL A 1 94 ? 0.535 4.642 4.562 1.00 93.06 94 VAL A O 1
ATOM 714 N N . ASP A 1 95 ? 1.360 6.710 4.273 1.00 92.44 95 ASP A N 1
ATOM 715 C CA . ASP A 1 95 ? 1.293 7.065 5.689 1.00 92.44 95 ASP A CA 1
ATOM 716 C C . ASP A 1 95 ? -0.158 7.267 6.133 1.00 92.44 95 ASP A C 1
ATOM 718 O O . ASP A 1 95 ? -0.536 6.785 7.199 1.00 92.44 95 ASP A O 1
ATOM 722 N N . GLN A 1 96 ? -0.996 7.853 5.273 1.00 92.62 96 GLN A N 1
ATOM 723 C CA . GLN A 1 96 ? -2.440 7.958 5.492 1.00 92.62 96 GLN A CA 1
ATOM 724 C C . GLN A 1 96 ? -3.100 6.578 5.642 1.00 92.62 96 GLN A C 1
ATOM 726 O O . GLN A 1 96 ? -3.892 6.374 6.560 1.00 92.62 96 GLN A O 1
ATOM 731 N N . LEU A 1 97 ? -2.762 5.610 4.778 1.00 92.81 97 LEU A N 1
ATOM 732 C CA . LEU A 1 97 ? -3.295 4.248 4.867 1.00 92.81 97 LEU A CA 1
ATOM 733 C C . LEU A 1 97 ? -2.861 3.556 6.166 1.00 92.81 97 LEU A C 1
ATOM 735 O O . LEU A 1 97 ? -3.694 2.944 6.832 1.00 92.81 97 LEU A O 1
ATOM 739 N N . LYS A 1 98 ? -1.583 3.659 6.552 1.00 93.19 98 LYS A N 1
ATOM 740 C CA . LYS A 1 98 ? -1.095 3.093 7.822 1.00 93.19 98 LYS A CA 1
ATOM 741 C C . LYS A 1 98 ? -1.803 3.718 9.021 1.00 93.19 98 LYS A C 1
ATOM 743 O O . LYS A 1 98 ? -2.272 2.988 9.889 1.00 93.19 98 LYS A O 1
ATOM 748 N N . ALA A 1 99 ? -1.912 5.045 9.052 1.00 92.06 99 ALA A N 1
ATOM 749 C CA . ALA A 1 99 ? -2.589 5.762 10.126 1.00 92.06 99 ALA A CA 1
ATOM 750 C C . ALA A 1 99 ? -4.064 5.349 10.237 1.00 92.06 99 ALA A C 1
ATOM 752 O O . ALA A 1 99 ? -4.547 5.107 11.340 1.00 92.06 99 ALA A O 1
ATOM 753 N N . LEU A 1 100 ? -4.750 5.169 9.103 1.00 91.56 100 LEU A N 1
ATOM 754 C CA . LEU A 1 100 ? -6.129 4.685 9.076 1.00 91.56 100 LEU A CA 1
ATOM 755 C C . LEU A 1 100 ? -6.250 3.268 9.653 1.00 91.56 100 LEU A C 1
ATOM 757 O O . LEU A 1 100 ? -7.148 3.004 10.448 1.00 91.56 100 LEU A O 1
ATOM 761 N N . LEU A 1 101 ? -5.355 2.351 9.275 1.00 91.62 101 LEU A N 1
ATOM 762 C CA . LEU A 1 101 ? -5.357 0.987 9.812 1.00 91.62 101 LEU A CA 1
ATOM 763 C C . LEU A 1 101 ? -5.137 0.984 11.331 1.00 91.62 101 LEU A C 1
ATOM 765 O O . LEU A 1 101 ? -5.875 0.310 12.046 1.00 91.62 101 LEU A O 1
ATOM 769 N N . ILE A 1 102 ? -4.202 1.799 11.828 1.00 91.38 102 ILE A N 1
ATOM 770 C CA . ILE A 1 102 ? -3.937 1.955 13.267 1.00 91.38 102 ILE A CA 1
ATOM 771 C C . ILE A 1 102 ? -5.154 2.540 13.994 1.00 91.38 102 ILE A C 1
ATOM 773 O O . ILE A 1 102 ? -5.574 1.991 15.010 1.00 91.38 102 ILE A O 1
ATOM 777 N N . ALA A 1 103 ? -5.769 3.604 13.466 1.00 88.38 103 ALA A N 1
ATOM 778 C CA . ALA A 1 103 ? -6.962 4.223 14.054 1.00 88.38 103 ALA A CA 1
ATOM 779 C C . ALA A 1 103 ? -8.139 3.237 14.165 1.00 88.38 103 ALA A C 1
ATOM 781 O O . ALA A 1 103 ? -8.932 3.291 15.105 1.00 88.38 103 ALA A O 1
ATOM 782 N N . MET A 1 104 ? -8.213 2.287 13.232 1.00 85.44 104 MET A N 1
ATOM 783 C CA . MET A 1 104 ? -9.216 1.222 13.204 1.00 85.44 104 MET A CA 1
ATOM 784 C C . MET A 1 104 ? -8.834 -0.004 14.056 1.00 85.44 104 MET A C 1
ATOM 786 O O . MET A 1 104 ? -9.602 -0.967 14.113 1.00 85.44 104 MET A O 1
ATOM 790 N N . GLY A 1 105 ? -7.681 0.026 14.733 1.00 87.56 105 GLY A N 1
ATOM 791 C CA . GLY A 1 105 ? -7.183 -1.036 15.611 1.00 87.56 105 GLY A CA 1
ATOM 792 C C . GLY A 1 105 ? -6.479 -2.194 14.896 1.00 87.56 105 GLY A C 1
ATOM 793 O O . GLY A 1 105 ? -6.305 -3.252 15.497 1.00 87.56 105 GLY A O 1
ATOM 794 N N . ASP A 1 106 ? -6.087 -2.025 13.632 1.00 90.56 106 ASP A N 1
ATOM 795 C CA . ASP A 1 106 ? -5.388 -3.026 12.814 1.00 90.56 106 ASP A CA 1
ATOM 796 C C . ASP A 1 106 ? -3.888 -2.692 12.690 1.00 90.56 106 ASP A C 1
ATOM 798 O O . ASP A 1 106 ? -3.341 -2.451 11.608 1.00 90.56 106 ASP A O 1
ATOM 802 N N . GLU A 1 107 ? -3.217 -2.639 13.843 1.00 93.12 107 GLU A N 1
ATOM 803 C CA . GLU A 1 107 ? -1.777 -2.363 13.939 1.00 93.12 107 GLU A CA 1
ATOM 804 C C . GLU A 1 107 ? -0.933 -3.448 13.251 1.00 93.12 107 GLU A C 1
ATOM 806 O O . GLU A 1 107 ? 0.115 -3.146 12.678 1.00 93.12 107 GLU A O 1
ATOM 811 N N . ASP A 1 108 ? -1.410 -4.697 13.243 1.00 92.00 108 ASP A N 1
ATOM 812 C CA . ASP A 1 108 ? -0.741 -5.821 12.583 1.00 92.00 108 ASP A CA 1
ATOM 813 C C . ASP A 1 108 ? -0.647 -5.603 11.068 1.00 92.00 108 ASP A C 1
ATOM 815 O O . ASP A 1 108 ? 0.418 -5.796 10.475 1.00 92.00 108 ASP A O 1
ATOM 819 N N . SER A 1 109 ? -1.735 -5.157 10.428 1.00 91.00 109 SER A N 1
ATOM 820 C CA . SER A 1 109 ? -1.729 -4.827 9.000 1.00 91.00 109 SER A CA 1
ATOM 821 C C . SER A 1 109 ? -0.862 -3.606 8.695 1.00 91.00 109 SER A C 1
ATOM 823 O O . SER A 1 109 ? -0.161 -3.594 7.681 1.00 91.00 109 SER A O 1
ATOM 825 N N . ALA A 1 110 ? -0.855 -2.599 9.573 1.00 92.56 110 ALA A N 1
ATOM 826 C CA . ALA A 1 110 ? 0.023 -1.439 9.427 1.00 92.56 110 ALA A CA 1
ATOM 827 C C . ALA A 1 110 ? 1.508 -1.839 9.500 1.00 92.56 110 ALA A C 1
ATOM 829 O O . ALA A 1 110 ? 2.293 -1.454 8.634 1.00 92.56 110 ALA A O 1
ATOM 830 N N . ALA A 1 111 ? 1.881 -2.686 10.463 1.00 92.62 111 ALA A N 1
ATOM 831 C CA . ALA A 1 111 ? 3.234 -3.227 10.585 1.00 92.62 111 ALA A CA 1
ATOM 832 C C . ALA A 1 111 ? 3.595 -4.176 9.428 1.00 92.62 111 ALA A C 1
ATOM 834 O O . ALA A 1 111 ? 4.758 -4.261 9.024 1.00 92.62 111 ALA A O 1
ATOM 835 N N . ALA A 1 112 ? 2.615 -4.896 8.873 1.00 91.19 112 ALA A N 1
ATOM 836 C CA . ALA A 1 112 ? 2.820 -5.714 7.685 1.00 91.19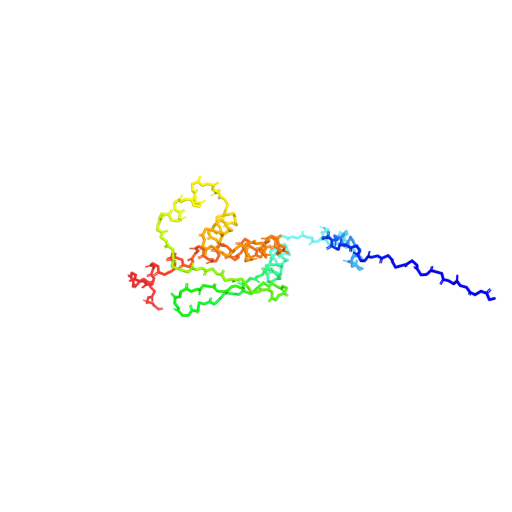 112 ALA A CA 1
ATOM 837 C C . ALA A 1 112 ? 3.186 -4.849 6.472 1.00 91.19 112 ALA A C 1
ATOM 839 O O . ALA A 1 112 ? 4.120 -5.213 5.761 1.00 91.19 112 ALA A O 1
ATOM 840 N N . LEU A 1 113 ? 2.529 -3.694 6.272 1.00 92.50 113 LEU A N 1
ATOM 841 C CA . LEU A 1 113 ? 2.847 -2.759 5.180 1.00 92.50 113 LEU A CA 1
ATOM 842 C C . LEU A 1 113 ? 4.300 -2.270 5.226 1.00 92.50 113 LEU A C 1
ATOM 844 O O . LEU A 1 113 ? 4.915 -2.125 4.175 1.00 92.50 113 LEU A O 1
ATOM 848 N N . GLU A 1 114 ? 4.877 -2.060 6.411 1.00 91.06 114 GLU A N 1
ATOM 849 C CA . GLU A 1 114 ? 6.270 -1.598 6.545 1.00 91.06 114 GLU A CA 1
ATOM 850 C C . GLU A 1 114 ? 7.304 -2.611 6.040 1.00 91.06 114 GLU A C 1
ATOM 852 O O . GLU A 1 114 ? 8.423 -2.241 5.690 1.00 91.06 114 GLU A O 1
ATOM 857 N N . LYS A 1 115 ? 6.931 -3.892 5.989 1.00 91.25 115 LYS A N 1
ATOM 858 C CA . LYS A 1 115 ? 7.790 -4.981 5.505 1.00 91.25 115 LYS A CA 1
ATOM 859 C C . LYS A 1 115 ? 7.624 -5.240 4.009 1.00 91.25 115 LYS A C 1
ATOM 861 O O . LYS A 1 115 ? 8.384 -6.024 3.445 1.00 91.25 115 LYS A O 1
ATOM 866 N N . GLN A 1 116 ? 6.627 -4.623 3.379 1.00 91.81 116 GLN A N 1
ATOM 867 C CA . GLN A 1 116 ? 6.321 -4.823 1.969 1.00 91.81 116 GLN A CA 1
ATOM 868 C C . GLN A 1 116 ? 7.187 -3.949 1.061 1.00 91.81 116 GLN A C 1
ATOM 870 O O . GLN A 1 116 ? 7.750 -2.932 1.466 1.00 91.81 116 GLN A O 1
ATOM 875 N N . ASN A 1 117 ? 7.265 -4.339 -0.213 1.00 89.75 117 ASN A N 1
ATOM 876 C CA . ASN A 1 117 ? 7.895 -3.517 -1.239 1.00 89.75 117 ASN A CA 1
ATOM 877 C C . ASN A 1 117 ? 7.189 -2.152 -1.339 1.00 89.75 117 ASN A C 1
ATOM 879 O O . ASN A 1 117 ? 5.971 -2.095 -1.519 1.00 89.75 117 ASN A O 1
ATOM 883 N N . LEU A 1 118 ? 7.958 -1.061 -1.277 1.00 90.94 118 LEU A N 1
ATOM 884 C CA . LEU A 1 118 ? 7.424 0.303 -1.300 1.00 90.94 118 LEU A CA 1
ATOM 885 C C . LEU A 1 118 ? 6.518 0.568 -2.511 1.00 90.94 118 LEU A C 1
ATOM 887 O O . LEU A 1 118 ? 5.446 1.140 -2.344 1.00 90.94 118 LEU A O 1
ATOM 891 N N . ALA A 1 119 ? 6.912 0.138 -3.714 1.00 91.06 119 ALA A N 1
ATOM 892 C CA . ALA A 1 119 ? 6.115 0.358 -4.919 1.00 91.06 119 ALA A CA 1
ATOM 893 C C . ALA A 1 119 ? 4.766 -0.369 -4.832 1.00 91.06 119 ALA A C 1
ATOM 895 O O . ALA A 1 119 ? 3.734 0.216 -5.152 1.00 91.06 119 ALA A O 1
ATOM 896 N N . SER A 1 120 ? 4.748 -1.599 -4.312 1.00 93.38 120 SER A N 1
ATOM 897 C CA . SER A 1 120 ? 3.506 -2.341 -4.067 1.00 93.38 120 SER A CA 1
ATOM 898 C C . SER A 1 120 ? 2.617 -1.657 -3.028 1.00 93.38 120 SER A C 1
ATOM 900 O O . SER A 1 120 ? 1.404 -1.579 -3.215 1.00 93.38 120 SER A O 1
ATOM 902 N N . VAL A 1 121 ? 3.200 -1.114 -1.954 1.00 94.88 121 VAL A N 1
ATOM 903 C CA . VAL A 1 121 ? 2.448 -0.377 -0.924 1.00 94.88 121 VAL A CA 1
ATOM 904 C C . VAL A 1 121 ? 1.843 0.904 -1.494 1.00 94.88 121 VAL A C 1
ATOM 906 O O . VAL A 1 121 ? 0.663 1.160 -1.263 1.00 94.88 121 VAL A O 1
ATOM 909 N N . VAL A 1 122 ? 2.610 1.667 -2.279 1.00 93.88 122 VAL A N 1
ATOM 910 C CA . VAL A 1 122 ? 2.116 2.859 -2.986 1.00 93.88 122 VAL A CA 1
ATOM 911 C C . VAL A 1 122 ? 0.962 2.476 -3.910 1.00 93.88 122 VAL A C 1
ATOM 913 O O . VAL A 1 122 ? -0.117 3.046 -3.800 1.00 93.88 122 VAL A O 1
ATOM 916 N N . ILE A 1 123 ? 1.131 1.446 -4.747 1.00 93.88 123 ILE A N 1
ATOM 917 C CA . ILE A 1 123 ? 0.074 0.962 -5.647 1.00 93.88 123 ILE A CA 1
ATOM 918 C C . ILE A 1 123 ? -1.180 0.566 -4.862 1.00 93.88 123 ILE A C 1
ATOM 920 O O . ILE A 1 123 ? -2.292 0.912 -5.266 1.00 93.88 123 ILE A O 1
ATOM 924 N N . PHE A 1 124 ? -1.029 -0.153 -3.748 1.00 95.56 124 PHE A N 1
ATOM 925 C CA . PHE A 1 124 ? -2.162 -0.563 -2.926 1.00 95.56 124 PHE A CA 1
ATOM 926 C C . PHE A 1 124 ? -2.881 0.634 -2.297 1.00 95.56 124 PHE A C 1
ATOM 928 O O . PHE A 1 124 ? -4.108 0.709 -2.393 1.00 95.56 124 PHE A O 1
ATOM 935 N N . ALA A 1 125 ? -2.141 1.585 -1.720 1.00 94.56 125 ALA A N 1
ATOM 936 C CA . ALA A 1 125 ? -2.694 2.801 -1.130 1.00 94.56 125 ALA A CA 1
ATOM 937 C C . ALA A 1 125 ? -3.439 3.641 -2.175 1.00 94.56 125 ALA A C 1
ATOM 939 O O . ALA A 1 125 ? -4.621 3.941 -1.991 1.00 94.56 125 ALA A O 1
ATOM 940 N N . SER A 1 126 ? -2.819 3.904 -3.328 1.00 93.62 126 SER A N 1
ATOM 941 C CA . SER A 1 126 ? -3.474 4.629 -4.418 1.00 93.62 126 SER A CA 1
ATOM 942 C C . SER A 1 126 ? -4.709 3.877 -4.923 1.00 93.62 126 SER A C 1
ATOM 944 O O . SER A 1 126 ? -5.752 4.484 -5.171 1.00 93.62 126 SER A O 1
ATOM 946 N N . LYS A 1 127 ? -4.660 2.542 -5.069 1.00 94.06 127 LYS A N 1
ATOM 947 C CA . LYS A 1 127 ? -5.844 1.743 -5.445 1.00 94.06 127 LYS A CA 1
ATOM 948 C C . LYS A 1 127 ? -6.952 1.874 -4.404 1.00 94.06 127 LYS A C 1
ATOM 950 O O . LYS A 1 127 ? -8.103 2.046 -4.797 1.00 94.06 127 LYS A O 1
ATOM 955 N N . PHE A 1 128 ? -6.621 1.809 -3.117 1.00 93.94 128 PHE A N 1
ATOM 956 C CA . PHE A 1 128 ? -7.571 1.947 -2.019 1.00 93.94 128 PHE A CA 1
ATOM 957 C C . PHE A 1 128 ? -8.286 3.300 -2.046 1.00 93.94 128 PHE A C 1
ATOM 959 O O . PHE A 1 128 ? -9.514 3.326 -2.105 1.00 93.94 128 PHE A O 1
ATOM 966 N N . PHE A 1 129 ? -7.556 4.416 -2.093 1.00 91.81 129 PHE A N 1
ATOM 967 C CA . PHE A 1 129 ? -8.184 5.740 -2.105 1.00 91.81 129 PHE A CA 1
ATOM 968 C C . PHE A 1 129 ? -8.982 6.001 -3.393 1.00 91.81 129 PHE A C 1
ATOM 970 O O . PHE A 1 129 ? -10.102 6.521 -3.349 1.00 91.81 129 PHE A O 1
ATOM 977 N N . ASN A 1 130 ? -8.493 5.522 -4.542 1.00 92.12 130 ASN A N 1
ATOM 978 C CA . ASN A 1 130 ? -9.225 5.606 -5.809 1.00 92.12 130 ASN A CA 1
ATOM 979 C C . ASN A 1 130 ? -10.542 4.806 -5.812 1.00 92.12 130 ASN A C 1
ATOM 981 O O . ASN A 1 130 ? -11.444 5.118 -6.598 1.00 92.12 130 ASN A O 1
ATOM 985 N N . LEU A 1 131 ? -10.707 3.792 -4.949 1.00 91.25 131 LEU A N 1
ATOM 986 C CA . LEU A 1 131 ? -11.984 3.077 -4.837 1.00 91.25 131 LEU A CA 1
ATOM 987 C C . LEU A 1 131 ? -13.115 4.003 -4.386 1.00 91.25 131 LEU A C 1
ATOM 989 O O . LEU A 1 131 ? -14.223 3.860 -4.896 1.00 91.25 131 LEU A O 1
ATOM 993 N N . PHE A 1 132 ? -12.865 4.977 -3.509 1.00 89.25 132 PHE A N 1
ATOM 994 C CA . PHE A 1 132 ? -13.905 5.906 -3.047 1.00 89.25 132 PHE A CA 1
ATOM 995 C C . PHE A 1 132 ? -14.425 6.793 -4.174 1.00 89.25 132 PHE A C 1
ATOM 997 O O . PHE A 1 132 ? -15.637 6.941 -4.341 1.00 89.25 132 PHE A O 1
ATOM 1004 N N . GLN A 1 133 ? -13.522 7.301 -5.014 1.00 89.06 133 GLN A N 1
ATOM 1005 C CA . GLN A 1 133 ? -13.899 8.062 -6.204 1.00 89.06 133 GLN A CA 1
ATOM 1006 C C . GLN A 1 133 ? -14.720 7.209 -7.182 1.00 89.06 133 GLN A C 1
ATOM 1008 O O . GLN A 1 133 ? -15.759 7.657 -7.675 1.00 89.06 133 GLN A O 1
ATOM 1013 N N . LYS A 1 134 ? -14.309 5.955 -7.416 1.00 89.88 134 LYS A N 1
ATOM 1014 C CA . LYS A 1 134 ? -15.053 5.007 -8.262 1.00 89.88 134 LYS A CA 1
ATOM 1015 C C . LYS A 1 134 ? -16.434 4.692 -7.686 1.00 89.88 134 LYS A C 1
ATOM 1017 O O . LYS A 1 134 ? -17.419 4.744 -8.417 1.00 89.88 134 LYS A O 1
ATOM 1022 N N . MET A 1 135 ? -16.536 4.427 -6.383 1.00 87.50 135 MET A N 1
ATOM 1023 C CA . MET A 1 135 ? -17.812 4.173 -5.704 1.00 87.50 135 MET A CA 1
ATOM 1024 C C . MET A 1 135 ? -18.759 5.371 -5.815 1.00 87.50 135 MET A C 1
ATOM 1026 O O . MET A 1 135 ? -19.931 5.183 -6.139 1.00 87.50 135 MET A O 1
ATOM 1030 N N . ALA A 1 136 ? -18.260 6.597 -5.625 1.00 86.31 136 ALA A N 1
ATOM 1031 C CA . ALA A 1 136 ? -19.053 7.813 -5.793 1.00 86.31 136 ALA A CA 1
ATOM 1032 C C . ALA A 1 136 ? -19.574 7.961 -7.232 1.00 86.31 136 ALA A C 1
ATOM 1034 O O . ALA A 1 136 ? -20.754 8.230 -7.447 1.00 86.31 136 ALA A O 1
ATOM 1035 N N . GLN A 1 137 ? -18.725 7.731 -8.234 1.00 88.31 137 GLN A N 1
ATOM 1036 C CA . GLN A 1 137 ? -19.127 7.758 -9.642 1.00 88.31 137 GLN A CA 1
ATOM 1037 C C . GLN A 1 137 ? -20.193 6.695 -9.967 1.00 88.31 137 GLN A C 1
ATOM 1039 O O . GLN A 1 137 ? -21.163 7.006 -10.661 1.00 88.31 137 GLN A O 1
ATOM 1044 N N . VAL A 1 138 ? -20.053 5.466 -9.451 1.00 88.56 138 VAL A N 1
ATOM 1045 C CA . VAL A 1 138 ? -21.049 4.391 -9.626 1.00 88.56 138 VAL A CA 1
ATOM 1046 C C . VAL A 1 138 ? -22.372 4.773 -8.962 1.00 88.56 138 VAL A C 1
ATOM 1048 O O . VAL A 1 138 ? -23.421 4.674 -9.594 1.00 88.56 138 VAL A O 1
ATOM 1051 N N . ALA A 1 139 ? -22.334 5.267 -7.721 1.00 85.31 139 ALA A N 1
ATOM 1052 C CA . ALA A 1 139 ? -23.524 5.686 -6.979 1.00 85.31 139 ALA A CA 1
ATOM 1053 C C . ALA A 1 139 ? -24.272 6.845 -7.661 1.00 85.31 139 ALA A C 1
ATOM 1055 O O . ALA A 1 139 ? -25.498 6.901 -7.617 1.00 85.31 139 ALA A O 1
ATOM 1056 N N . LEU A 1 140 ? -23.546 7.739 -8.339 1.00 88.81 140 LEU A N 1
ATOM 1057 C CA . LEU A 1 140 ? -24.106 8.836 -9.135 1.00 88.81 140 LEU A CA 1
ATOM 1058 C C . LEU A 1 140 ? -24.616 8.397 -10.522 1.00 88.81 140 LEU A C 1
ATOM 1060 O O . LEU A 1 140 ? -24.992 9.250 -11.324 1.00 88.81 140 LEU A O 1
ATOM 1064 N N . GLY A 1 141 ? -24.601 7.096 -10.833 1.00 80.88 141 GLY A N 1
ATOM 1065 C CA . GLY A 1 141 ? -25.065 6.556 -12.113 1.00 80.88 141 GLY A CA 1
ATOM 1066 C C . GLY A 1 141 ? -24.139 6.854 -13.297 1.00 80.88 141 GLY A C 1
ATOM 1067 O O . GLY A 1 141 ? -24.557 6.715 -14.441 1.00 80.88 141 GLY A O 1
ATOM 1068 N N . LYS A 1 142 ? -22.886 7.262 -13.049 1.00 76.50 142 LYS A N 1
ATOM 1069 C CA . LYS A 1 142 ? -21.912 7.611 -14.102 1.00 76.50 142 LYS A CA 1
ATOM 1070 C C . LYS A 1 142 ? -21.165 6.400 -14.681 1.00 76.50 142 LYS A C 1
ATOM 1072 O O . LYS A 1 142 ? -20.434 6.561 -15.649 1.00 76.50 142 LYS A O 1
ATOM 1077 N N . TYR A 1 143 ? -21.373 5.204 -14.124 1.00 57.38 143 TYR A N 1
ATOM 1078 C CA . TYR A 1 143 ? -20.899 3.920 -14.661 1.00 57.38 143 TYR A CA 1
ATOM 1079 C C . TYR A 1 143 ? -22.068 3.107 -15.226 1.00 57.38 143 TYR A C 1
ATOM 1081 O O . TYR A 1 143 ? -22.380 2.019 -14.748 1.00 57.38 143 TYR A O 1
ATOM 1089 N N . ILE A 1 144 ? -22.754 3.656 -16.225 1.00 48.72 144 ILE A N 1
ATOM 1090 C CA . ILE A 1 144 ? -23.586 2.851 -17.118 1.00 48.72 144 ILE A CA 1
ATOM 1091 C C . ILE A 1 144 ? -23.265 3.301 -18.542 1.00 48.72 144 ILE A C 1
ATOM 1093 O O . ILE A 1 144 ? -23.852 4.253 -19.052 1.00 48.72 144 ILE A O 1
ATOM 1097 N N . SER A 1 145 ? -22.287 2.637 -19.152 1.00 47.56 145 SER A N 1
ATOM 1098 C CA . SER A 1 145 ? -22.189 2.468 -20.600 1.00 47.56 145 SER A CA 1
ATOM 1099 C C . SER A 1 145 ? -21.543 1.132 -20.906 1.00 47.56 145 SER A C 1
ATOM 1101 O O . SER A 1 145 ? -20.701 0.688 -20.095 1.00 47.56 145 SER A O 1
#

Organism: NCBI:txid2652290

Radius of gyration: 21.68 Å; chains: 1; bounding box: 64×54×47 Å

Foldseek 3Di:
DDDDDDDPPPDDDPDPDPPPDDDPDDVVVCVVPDDPVVVVVVVVVVCVQFEWDWDQDPVFWIWTQGNVRDIAIDTPDDDVVLVCVLVVVDVALLSSRLSSCVVVVNNVSSVVLVVGDPSNSSNVSVVSVVVVVVVVCVVVVVPDD